Protein AF-A0A7W7ZF16-F1 (afdb_monomer_lite)

pLDDT: mean 73.8, std 10.16, range [44.53, 91.06]

Sequence (62 aa):
MTEGPQEVTEGGKDAVVIVSKKEWLERAEPKQSMAEFLLNSPLRDSDLELPSRKWKTRPLKF

Organism: NCBI:txid474949

Foldseek 3Di:
DDPDWDFDDDPNHGDDTDDDPVVCVVVVPPPDDPVVCQVPDPCVVPPDDDPDDPDPPDDDDD

Secondary structure (DSSP, 8-state):
---SPEEEEETTEEEEEE--HHHHHHH-S-SS-HHHHHHT-TTTT-----------PPP---

Structure (mmCIF, N/CA/C/O backbone):
data_AF-A0A7W7ZF16-F1
#
_entry.id   AF-A0A7W7ZF16-F1
#
loop_
_atom_site.group_PDB
_atom_site.id
_atom_site.type_symbol
_atom_site.label_atom_id
_atom_site.label_alt_id
_atom_site.label_comp_id
_atom_site.label_asym_id
_atom_site.label_entity_id
_atom_site.label_seq_id
_atom_site.pdbx_PDB_ins_code
_atom_site.Cartn_x
_atom_site.Cartn_y
_atom_site.Cartn_z
_atom_site.occupancy
_atom_site.B_iso_or_equiv
_atom_site.auth_seq_id
_atom_site.auth_comp_id
_atom_site.auth_asym_id
_atom_site.auth_atom_id
_atom_site.pdbx_PDB_model_num
ATOM 1 N N . MET A 1 1 ? -20.283 14.105 16.065 1.00 44.53 1 MET A N 1
ATOM 2 C CA . MET A 1 1 ? -18.922 13.575 16.281 1.00 44.53 1 MET A CA 1
ATOM 3 C C . MET A 1 1 ? -18.385 13.217 14.913 1.00 44.53 1 MET A C 1
ATOM 5 O O . MET A 1 1 ? -19.099 12.557 14.175 1.00 44.53 1 MET A O 1
ATOM 9 N N . THR A 1 2 ? -17.232 13.752 14.528 1.00 50.06 2 THR A N 1
ATOM 10 C CA . THR A 1 2 ? -16.634 13.502 13.212 1.00 50.06 2 THR A CA 1
ATOM 11 C C . THR A 1 2 ? -16.029 12.100 13.238 1.00 50.06 2 THR A C 1
ATOM 13 O O . THR A 1 2 ? -15.038 11.876 13.926 1.00 50.06 2 THR A O 1
ATOM 16 N N . GLU A 1 3 ? -16.677 11.135 12.590 1.00 63.75 3 GLU A N 1
ATOM 17 C CA . GLU A 1 3 ? -16.158 9.770 12.470 1.00 63.75 3 GLU A CA 1
ATOM 18 C C . GLU A 1 3 ? -15.148 9.727 11.323 1.00 63.75 3 GLU A C 1
ATOM 20 O O . GLU A 1 3 ? -15.514 9.846 10.156 1.00 63.75 3 GLU A O 1
ATOM 25 N N . GLY A 1 4 ? -13.865 9.603 11.654 1.00 66.69 4 GLY A N 1
ATOM 26 C CA . GLY A 1 4 ? -12.807 9.461 10.664 1.00 66.69 4 GLY A CA 1
ATOM 27 C C . GLY A 1 4 ? -11.409 9.578 11.272 1.00 66.69 4 GLY A C 1
ATOM 28 O O . GLY A 1 4 ? -11.270 10.039 12.409 1.00 66.69 4 GLY A O 1
ATOM 29 N N . PRO A 1 5 ? -10.370 9.149 10.540 1.00 71.69 5 PRO A N 1
ATOM 30 C CA . PRO A 1 5 ? -8.990 9.327 10.960 1.00 71.69 5 PRO A CA 1
ATOM 31 C C . PRO A 1 5 ? -8.664 10.808 11.146 1.00 71.69 5 PRO A C 1
ATOM 33 O O . PRO A 1 5 ? -9.117 11.655 10.377 1.00 71.69 5 PRO A O 1
ATOM 36 N N . GLN A 1 6 ? -7.856 11.120 12.156 1.00 75.25 6 GLN A N 1
ATOM 37 C CA . GLN A 1 6 ? -7.347 12.476 12.318 1.00 75.25 6 GLN A CA 1
ATOM 38 C C . GLN A 1 6 ? -6.026 12.619 11.563 1.00 75.25 6 GLN A C 1
ATOM 40 O O . GLN A 1 6 ? -5.072 11.878 11.817 1.00 75.25 6 GLN A O 1
ATOM 45 N N . GLU A 1 7 ? -5.973 13.594 10.661 1.00 69.00 7 GLU A N 1
ATOM 46 C CA . GLU A 1 7 ? -4.769 13.958 9.918 1.00 69.00 7 GLU A CA 1
ATOM 47 C C . GLU A 1 7 ? -3.947 14.982 10.709 1.00 69.00 7 GLU A C 1
ATOM 49 O O . GLU A 1 7 ? -4.470 15.989 11.196 1.00 69.00 7 GLU A O 1
ATOM 54 N N . VAL A 1 8 ? -2.647 14.719 10.855 1.00 70.00 8 VAL A N 1
ATOM 55 C CA . VAL A 1 8 ? -1.680 15.648 11.449 1.00 70.00 8 VAL A CA 1
ATOM 56 C C . VAL A 1 8 ? -0.636 15.995 10.389 1.00 70.00 8 VAL A C 1
ATOM 58 O O . VAL A 1 8 ? 0.051 15.118 9.860 1.00 70.00 8 VAL A O 1
ATOM 61 N N . THR A 1 9 ? -0.510 17.285 10.081 1.00 70.25 9 THR A N 1
ATOM 62 C CA . THR A 1 9 ? 0.472 17.813 9.123 1.00 70.25 9 THR A CA 1
ATOM 63 C C . THR A 1 9 ? 1.719 18.332 9.836 1.00 70.25 9 THR A C 1
ATOM 65 O O . THR A 1 9 ? 1.598 19.063 10.820 1.00 70.25 9 THR A O 1
ATOM 68 N N . GLU A 1 10 ? 2.909 18.066 9.295 1.00 61.34 10 GLU A N 1
ATOM 69 C CA . GLU A 1 10 ? 4.161 18.716 9.707 1.00 61.34 10 GLU A CA 1
ATOM 70 C C . GLU A 1 10 ? 4.604 19.672 8.589 1.00 61.34 10 GLU A C 1
ATOM 72 O O . GLU A 1 10 ? 4.848 19.257 7.456 1.00 61.34 10 GLU A O 1
ATOM 77 N N . GLY A 1 11 ? 4.651 20.980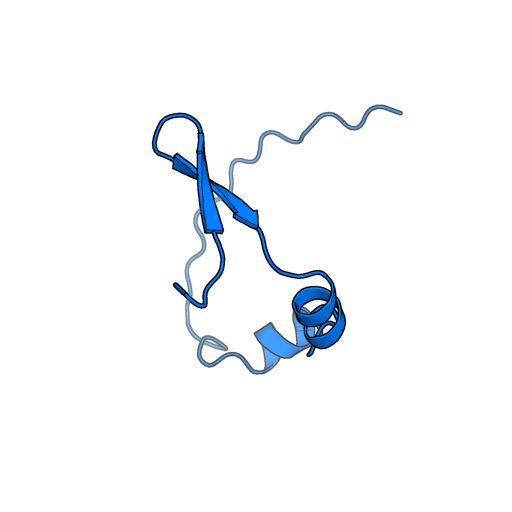 8.866 1.00 68.25 11 GLY A N 1
ATOM 78 C CA . GLY A 1 11 ? 5.076 21.979 7.872 1.00 68.25 11 GLY A CA 1
ATOM 79 C C . GLY A 1 11 ? 4.213 22.031 6.601 1.00 68.25 11 GLY A C 1
ATOM 80 O O . GLY A 1 11 ? 4.730 22.333 5.527 1.00 68.25 11 GLY A O 1
ATOM 81 N N . GLY A 1 12 ? 2.919 21.704 6.706 1.00 63.97 12 GLY A N 1
ATOM 82 C CA . GLY A 1 12 ? 1.981 21.691 5.576 1.00 63.97 12 GLY A CA 1
ATOM 83 C C . GLY A 1 12 ? 2.099 20.473 4.654 1.00 63.97 12 GLY A C 1
ATOM 84 O O . GLY A 1 12 ? 1.547 20.497 3.558 1.00 63.97 12 GLY A O 1
ATOM 85 N N . LYS A 1 13 ? 2.824 19.427 5.071 1.00 57.97 13 LYS A N 1
ATOM 86 C CA . LYS A 1 13 ? 2.914 18.140 4.370 1.00 57.97 13 LYS A CA 1
ATOM 87 C C . LYS A 1 13 ? 2.316 17.036 5.235 1.00 57.97 13 LYS A C 1
ATOM 89 O O . LYS A 1 13 ? 2.447 17.073 6.462 1.00 57.97 13 LYS A O 1
ATOM 94 N N . ASP A 1 14 ? 1.687 16.065 4.588 1.00 55.38 14 ASP A N 1
ATOM 95 C CA . ASP A 1 14 ? 1.091 14.907 5.253 1.00 55.38 14 ASP A CA 1
ATOM 96 C C . ASP A 1 14 ? 2.174 14.152 6.028 1.00 55.38 14 ASP A C 1
ATOM 98 O O . ASP A 1 14 ? 3.164 13.700 5.444 1.00 55.38 14 ASP A O 1
ATOM 102 N N . ALA A 1 15 ? 2.016 14.062 7.351 1.00 58.25 15 ALA A N 1
ATOM 103 C CA . ALA A 1 15 ? 3.033 13.487 8.226 1.00 58.25 15 ALA A CA 1
ATOM 104 C C . ALA A 1 15 ? 2.545 12.201 8.901 1.00 58.25 15 ALA A C 1
ATOM 106 O O . ALA A 1 15 ? 3.237 11.184 8.829 1.00 58.25 15 ALA A O 1
ATOM 107 N N . VAL A 1 16 ? 1.364 12.214 9.539 1.00 65.75 16 VAL A N 1
ATOM 108 C CA . VAL A 1 16 ? 0.830 11.053 10.278 1.00 65.75 16 VAL A CA 1
ATOM 109 C C . VAL A 1 16 ? -0.704 11.030 10.259 1.00 65.75 16 VAL A C 1
ATOM 111 O O . VAL A 1 16 ? -1.350 12.069 10.385 1.00 65.75 16 VAL A O 1
ATOM 114 N N . VAL A 1 17 ? -1.283 9.826 10.169 1.00 68.94 17 VAL A N 1
ATOM 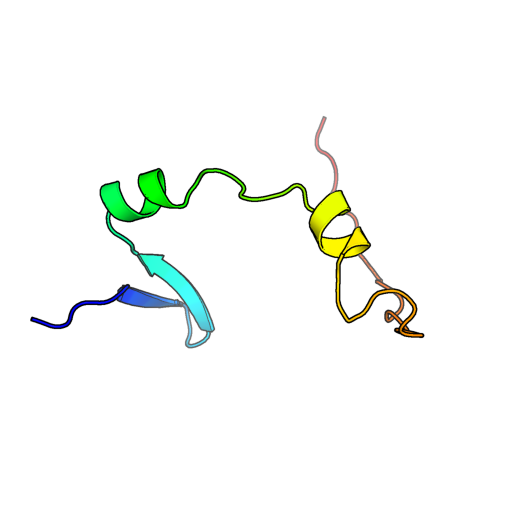115 C CA . VAL A 1 17 ? -2.722 9.565 10.349 1.00 68.94 17 VAL A CA 1
ATOM 116 C C . VAL A 1 17 ? -2.938 8.783 11.648 1.00 68.94 17 VAL A C 1
ATOM 118 O O . VAL A 1 17 ? -2.320 7.738 11.852 1.00 68.94 17 VAL A O 1
ATOM 121 N N . ILE A 1 18 ? -3.814 9.277 12.529 1.00 75.50 18 ILE A N 1
ATOM 122 C CA . ILE A 1 18 ? -4.172 8.620 13.796 1.00 75.50 18 ILE A CA 1
ATOM 123 C C . ILE A 1 18 ? -5.486 7.856 13.612 1.00 75.50 18 ILE A C 1
ATOM 125 O O . ILE A 1 18 ? -6.515 8.445 13.281 1.00 75.50 18 ILE A O 1
ATOM 129 N N . VAL A 1 19 ? -5.451 6.547 13.869 1.00 77.31 19 VAL A N 1
ATOM 130 C CA . VAL A 1 19 ? -6.615 5.645 13.827 1.00 77.31 19 VAL A CA 1
ATOM 131 C C . VAL A 1 19 ? -6.786 4.906 15.152 1.00 77.31 19 VAL A C 1
ATOM 133 O O . VAL A 1 19 ? -5.843 4.772 15.938 1.00 77.31 19 VAL A O 1
ATOM 136 N N . SER A 1 20 ? -7.997 4.408 15.417 1.00 77.25 20 SER A N 1
ATOM 137 C CA . SER A 1 20 ? -8.258 3.625 16.627 1.00 77.25 20 SER A CA 1
ATOM 138 C C . SER A 1 20 ? -7.497 2.292 16.600 1.00 77.25 20 SER A C 1
ATOM 140 O O . SER A 1 20 ? -7.363 1.649 15.559 1.00 77.25 20 SER A O 1
ATOM 142 N N . LYS A 1 21 ? -7.030 1.824 17.765 1.00 72.75 21 LYS A N 1
ATOM 143 C CA . LYS A 1 21 ? -6.297 0.548 17.869 1.00 72.75 21 LYS A CA 1
ATOM 144 C C . LYS A 1 21 ? -7.119 -0.646 17.365 1.00 72.75 21 LYS A C 1
ATOM 146 O O . LYS A 1 21 ? -6.556 -1.563 16.780 1.00 72.75 21 LYS A O 1
ATOM 151 N N . LYS A 1 22 ? -8.437 -0.629 17.588 1.00 79.06 22 LYS A N 1
ATOM 152 C CA . LYS A 1 22 ? -9.364 -1.667 17.118 1.00 79.06 22 LYS A CA 1
ATOM 153 C C . LYS A 1 22 ? -9.391 -1.728 15.589 1.00 79.06 22 LYS A C 1
ATOM 155 O O . LYS A 1 22 ? -9.185 -2.794 15.026 1.00 79.06 22 LYS A O 1
ATOM 160 N N . GLU A 1 23 ? -9.565 -0.579 14.942 1.00 75.62 23 GLU A N 1
ATOM 161 C CA . GLU A 1 23 ? -9.578 -0.472 13.481 1.00 75.62 23 GLU A CA 1
ATOM 162 C C . GLU A 1 23 ? -8.233 -0.865 12.863 1.00 75.62 23 GLU A C 1
ATOM 164 O O . GLU A 1 23 ? -8.196 -1.548 11.841 1.00 75.62 23 GLU A O 1
ATOM 169 N N . TRP A 1 24 ? -7.126 -0.482 13.508 1.00 80.38 24 TRP A N 1
ATOM 170 C CA . TRP A 1 24 ? -5.801 -0.924 13.093 1.00 80.38 24 TRP A CA 1
ATOM 171 C C . TRP A 1 24 ? -5.687 -2.446 13.147 1.00 80.38 24 TRP A C 1
ATOM 173 O O . TRP A 1 24 ? -5.326 -3.052 12.153 1.00 80.38 24 TRP A O 1
ATOM 183 N N . LEU A 1 25 ? -6.040 -3.085 14.264 1.00 76.31 25 LEU A N 1
ATOM 184 C CA . LEU A 1 25 ? -5.930 -4.541 14.408 1.00 76.31 25 LEU A CA 1
ATOM 185 C C . LEU A 1 25 ? -6.844 -5.315 13.445 1.00 76.31 25 LEU A C 1
ATOM 187 O O . LEU A 1 25 ? -6.439 -6.360 12.950 1.00 76.31 25 LEU A O 1
ATOM 191 N N . GLU A 1 26 ? -8.029 -4.791 13.126 1.00 77.94 26 GLU A N 1
ATOM 192 C CA . GLU A 1 26 ? -8.937 -5.385 12.130 1.00 77.94 26 GLU A CA 1
ATOM 193 C C . GLU A 1 26 ? -8.405 -5.281 10.686 1.00 77.94 26 GLU A C 1
ATOM 195 O O . GLU A 1 26 ? -8.806 -6.061 9.822 1.00 77.94 26 GLU A O 1
ATOM 200 N N . ARG A 1 27 ? -7.509 -4.325 10.398 1.00 70.44 27 ARG A N 1
ATOM 201 C CA . ARG A 1 27 ? -6.982 -4.047 9.045 1.00 70.44 27 ARG A CA 1
ATOM 202 C C . ARG A 1 27 ? -5.483 -4.317 8.876 1.00 70.44 27 ARG A C 1
ATOM 204 O O . ARG A 1 27 ? -5.002 -4.256 7.748 1.00 70.44 27 ARG A O 1
ATOM 211 N N . ALA A 1 28 ? -4.757 -4.580 9.964 1.00 68.50 28 ALA A N 1
ATOM 212 C CA . ALA A 1 28 ? -3.300 -4.730 9.991 1.00 68.50 28 ALA A CA 1
ATOM 213 C C . ALA A 1 28 ? -2.813 -6.068 9.428 1.00 68.50 28 ALA A C 1
ATOM 215 O O . ALA A 1 28 ? -1.632 -6.193 9.111 1.00 68.50 28 ALA A O 1
ATOM 216 N N . GLU A 1 29 ? -3.700 -7.053 9.288 1.00 66.56 29 GLU A N 1
ATOM 217 C CA . GLU A 1 29 ? -3.398 -8.279 8.555 1.00 66.56 29 GLU A CA 1
ATOM 218 C C . GLU A 1 29 ? -3.150 -7.926 7.077 1.00 66.56 29 GLU A C 1
ATOM 220 O O . GLU A 1 29 ? -4.042 -7.373 6.415 1.00 66.56 29 GLU A O 1
ATOM 225 N N . PRO A 1 30 ? -1.955 -8.213 6.525 1.00 62.03 30 PRO A N 1
ATOM 226 C CA . PRO A 1 30 ? -1.693 -7.999 5.112 1.00 62.03 30 PRO A CA 1
ATOM 227 C C . PRO A 1 30 ? -2.648 -8.878 4.303 1.00 62.03 30 PRO A C 1
ATOM 229 O O . PRO A 1 30 ? -2.495 -10.093 4.253 1.00 62.03 30 PRO A O 1
ATOM 232 N N . LYS A 1 31 ? -3.645 -8.263 3.659 1.00 71.19 31 LYS A N 1
ATOM 233 C CA . LYS A 1 31 ? -4.689 -8.985 2.909 1.00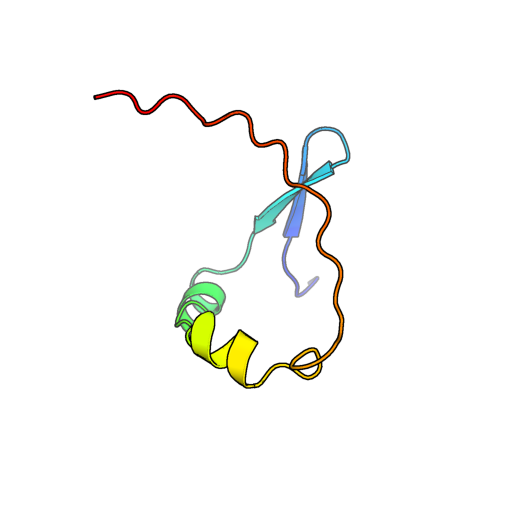 71.19 31 LYS A CA 1
ATOM 234 C C . LYS A 1 31 ? -4.148 -9.851 1.764 1.00 71.19 31 LYS A C 1
ATOM 236 O O . LYS A 1 31 ? -4.873 -10.696 1.259 1.00 71.19 31 LYS A O 1
ATOM 241 N N . GLN A 1 32 ? -2.930 -9.572 1.309 1.00 69.62 32 GLN A N 1
ATOM 242 C CA . GLN A 1 32 ? -2.245 -10.233 0.201 1.00 69.62 32 GLN A CA 1
ATOM 243 C C . GLN A 1 32 ? -0.770 -9.824 0.225 1.00 69.62 32 GLN A C 1
ATOM 245 O O . GLN A 1 32 ? -0.426 -8.731 0.691 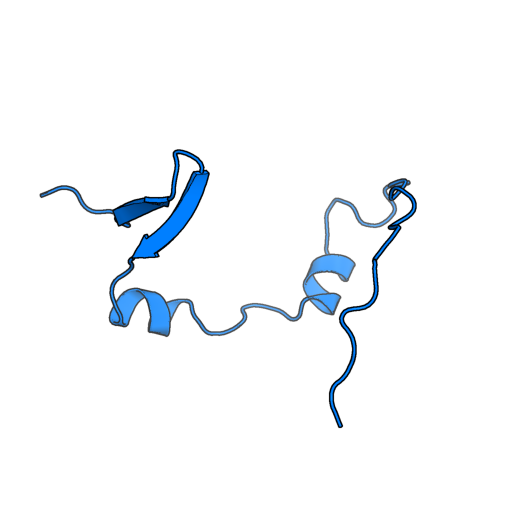1.00 69.62 32 GLN A O 1
ATOM 250 N N . SER A 1 33 ? 0.118 -10.689 -0.266 1.00 82.94 33 SER A N 1
ATOM 251 C CA . SER A 1 33 ? 1.529 -10.316 -0.398 1.00 82.94 33 SER A CA 1
ATOM 252 C C . SER A 1 33 ? 1.700 -9.237 -1.474 1.00 82.94 33 SER A C 1
ATOM 254 O O . SER A 1 33 ? 0.947 -9.193 -2.446 1.00 82.94 33 SER A O 1
ATOM 256 N N . MET A 1 34 ? 2.719 -8.379 -1.348 1.00 77.88 34 MET A N 1
ATOM 257 C CA . MET A 1 34 ? 3.036 -7.397 -2.399 1.00 77.88 34 MET A CA 1
ATOM 258 C C . MET A 1 34 ? 3.260 -8.081 -3.758 1.00 77.88 34 MET A C 1
ATOM 260 O O . MET A 1 34 ? 2.842 -7.564 -4.788 1.00 77.88 34 MET A O 1
ATOM 264 N N . ALA A 1 35 ? 3.887 -9.262 -3.762 1.00 83.81 35 ALA A N 1
ATOM 265 C CA . ALA A 1 35 ? 4.094 -10.041 -4.978 1.00 83.81 35 ALA A CA 1
ATOM 266 C C . ALA A 1 35 ? 2.761 -10.455 -5.621 1.00 83.81 35 ALA A C 1
ATOM 268 O O . ALA A 1 35 ? 2.572 -10.273 -6.817 1.00 83.81 35 ALA A O 1
ATOM 269 N N . GLU A 1 36 ? 1.824 -10.961 -4.824 1.00 85.38 36 GLU A N 1
ATOM 270 C CA . GLU A 1 36 ? 0.497 -11.385 -5.276 1.00 85.38 36 GLU A CA 1
ATOM 271 C C . GLU A 1 36 ? -0.362 -10.215 -5.771 1.00 85.38 36 GLU A C 1
ATOM 273 O O . GLU A 1 36 ? -1.015 -10.329 -6.807 1.00 85.38 36 GLU A O 1
ATOM 278 N N . PHE A 1 37 ? -0.291 -9.065 -5.098 1.00 86.38 37 PHE A N 1
ATOM 279 C CA . PHE A 1 37 ? -0.931 -7.833 -5.556 1.00 86.38 37 PHE A CA 1
ATOM 280 C C . PHE A 1 37 ? -0.401 -7.398 -6.927 1.00 86.38 37 PHE A C 1
ATOM 282 O O . PHE A 1 37 ? -1.179 -7.113 -7.833 1.00 86.38 37 PHE A O 1
ATOM 289 N N . LEU A 1 38 ? 0.925 -7.371 -7.099 1.00 85.56 38 LEU A N 1
ATOM 290 C CA . LEU A 1 38 ? 1.544 -6.982 -8.367 1.00 85.56 38 LEU A CA 1
ATOM 291 C C . LEU A 1 38 ? 1.243 -7.993 -9.480 1.00 85.56 38 LEU A C 1
ATOM 293 O O . LEU A 1 38 ? 1.008 -7.592 -10.617 1.00 85.56 38 LEU A O 1
ATOM 297 N N . LEU A 1 39 ? 1.194 -9.289 -9.156 1.00 87.44 39 LEU A N 1
ATOM 298 C CA . LEU A 1 39 ? 0.833 -10.343 -10.103 1.00 87.44 39 LEU A CA 1
ATOM 299 C C . LEU A 1 39 ? -0.611 -10.206 -10.605 1.00 87.44 39 LEU A C 1
ATOM 301 O O . LEU A 1 39 ? -0.845 -10.458 -11.782 1.00 87.44 39 LEU A O 1
ATOM 305 N N . ASN A 1 40 ? -1.549 -9.806 -9.746 1.00 91.06 40 ASN A N 1
ATOM 306 C CA . ASN A 1 40 ? -2.968 -9.641 -10.087 1.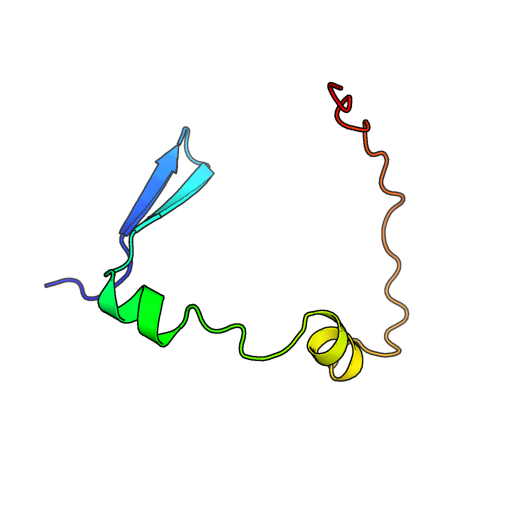00 91.06 40 ASN A CA 1
ATOM 307 C C . ASN A 1 40 ? -3.347 -8.187 -10.419 1.00 91.06 40 ASN A C 1
ATOM 309 O O . ASN A 1 40 ? -4.529 -7.852 -10.510 1.00 91.06 40 ASN A O 1
ATOM 313 N N . SER A 1 41 ? -2.358 -7.306 -10.564 1.00 86.62 41 SER A N 1
ATOM 314 C CA . SER A 1 41 ? -2.591 -5.886 -10.798 1.00 86.62 41 SER A CA 1
ATOM 315 C C . SER A 1 41 ? -3.211 -5.647 -12.181 1.00 86.62 41 SER A C 1
ATOM 317 O O . SER A 1 41 ? -2.729 -6.209 -13.162 1.00 86.62 41 SER A O 1
ATOM 319 N N . PRO A 1 42 ? -4.188 -4.732 -12.317 1.00 88.56 42 PRO A N 1
ATOM 320 C CA . PRO A 1 42 ? -4.650 -4.235 -13.618 1.00 88.56 42 PRO A CA 1
ATOM 321 C C . PRO A 1 42 ? -3.551 -3.562 -14.455 1.00 88.56 42 PRO A C 1
ATOM 323 O O . PRO A 1 42 ? -3.733 -3.343 -15.646 1.00 88.56 42 PRO A O 1
ATOM 326 N N . LEU A 1 43 ? -2.427 -3.206 -13.825 1.00 88.19 43 LEU A N 1
ATOM 327 C CA . LEU A 1 43 ? -1.236 -2.670 -14.485 1.00 88.19 43 LEU A CA 1
ATOM 328 C C . LEU A 1 43 ? -0.238 -3.766 -14.880 1.00 88.19 43 LEU A C 1
ATOM 330 O O . LEU A 1 43 ? 0.851 -3.460 -15.367 1.00 88.19 43 LEU A O 1
ATOM 334 N N . ARG A 1 44 ? -0.559 -5.043 -14.655 1.00 87.75 44 ARG A N 1
ATOM 335 C CA . ARG A 1 44 ? 0.243 -6.142 -15.185 1.00 87.75 44 ARG A CA 1
ATOM 336 C C . ARG A 1 44 ? 0.269 -6.035 -16.708 1.00 87.75 44 ARG A C 1
ATOM 338 O O . ARG A 1 44 ? -0.755 -5.757 -17.322 1.00 87.75 44 ARG A O 1
ATOM 345 N N . ASP A 1 45 ? 1.452 -6.210 -17.288 1.00 86.75 45 ASP A N 1
ATOM 346 C CA . ASP A 1 45 ? 1.693 -6.098 -18.731 1.00 86.75 45 ASP A CA 1
ATOM 347 C C . ASP A 1 45 ? 1.393 -4.701 -19.312 1.00 86.75 45 ASP A C 1
ATOM 349 O O . ASP A 1 45 ? 1.457 -4.497 -20.523 1.00 86.75 45 ASP A O 1
ATOM 353 N N . SER A 1 46 ? 1.125 -3.711 -18.450 1.00 87.75 46 SER A N 1
ATOM 354 C CA . SER A 1 46 ? 1.257 -2.311 -18.833 1.00 87.75 46 SER A CA 1
ATOM 355 C C . SER A 1 46 ? 2.746 -2.013 -19.002 1.00 87.75 46 SER A C 1
ATOM 357 O O . SER A 1 46 ? 3.556 -2.385 -18.151 1.00 87.75 46 SER A O 1
ATOM 359 N N . ASP A 1 47 ? 3.113 -1.379 -20.113 1.00 88.69 47 ASP A N 1
ATOM 360 C CA . ASP A 1 47 ? 4.495 -1.008 -20.441 1.00 88.69 47 ASP A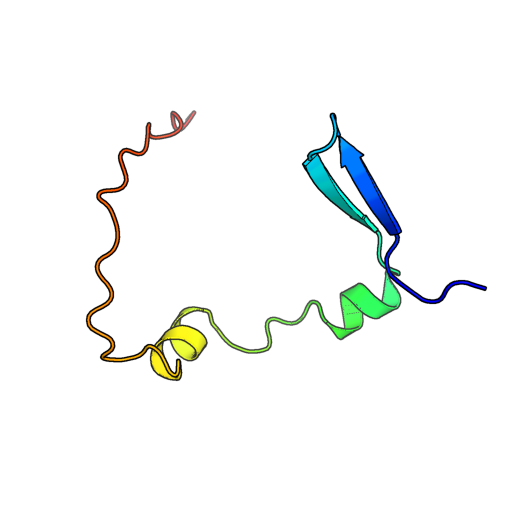 CA 1
ATOM 361 C C . ASP A 1 47 ? 4.941 0.198 -19.595 1.00 88.69 47 ASP A C 1
ATOM 363 O O . ASP A 1 47 ? 5.190 1.303 -20.075 1.00 88.69 47 ASP A O 1
ATOM 367 N N . LEU A 1 48 ? 4.896 0.020 -18.273 1.00 84.31 48 LEU A N 1
ATOM 368 C CA . LEU A 1 48 ? 5.109 1.077 -17.306 1.00 84.31 48 LEU A CA 1
ATOM 369 C C . LEU A 1 48 ? 6.604 1.387 -17.218 1.00 84.31 48 LEU A C 1
ATOM 371 O O . LEU A 1 48 ? 7.372 0.685 -16.557 1.00 84.31 48 LEU A O 1
ATOM 375 N N . GLU A 1 49 ? 7.012 2.486 -17.841 1.00 85.62 49 GLU A N 1
ATOM 376 C CA . GLU A 1 49 ? 8.374 2.984 -17.708 1.00 85.62 49 GLU A CA 1
ATOM 377 C C . GLU A 1 49 ? 8.597 3.570 -16.308 1.00 85.62 49 GLU A C 1
ATOM 379 O O . GLU A 1 49 ? 8.061 4.617 -15.935 1.00 85.62 49 GLU A O 1
ATOM 384 N N . LEU A 1 50 ? 9.415 2.891 -15.505 1.00 80.44 50 LEU A N 1
ATOM 385 C CA . LEU A 1 50 ? 9.839 3.416 -14.214 1.00 80.44 50 LEU A CA 1
ATOM 386 C C . LEU A 1 50 ? 11.054 4.337 -14.401 1.00 80.44 50 LEU A C 1
ATOM 388 O O . LEU A 1 50 ? 12.044 3.934 -15.018 1.00 80.44 50 LEU A O 1
ATOM 392 N N . PRO A 1 51 ? 11.045 5.556 -13.830 1.00 80.81 51 PRO A N 1
ATOM 393 C CA . PRO A 1 51 ? 12.189 6.449 -13.923 1.00 80.81 51 PRO A CA 1
ATOM 394 C C . PRO A 1 51 ? 13.411 5.834 -13.235 1.00 80.81 51 PRO A C 1
ATOM 396 O O . PRO A 1 51 ? 13.304 5.190 -12.187 1.00 80.81 51 PRO A O 1
ATOM 399 N N . SER A 1 52 ? 14.598 6.090 -13.795 1.00 78.69 52 SER A N 1
ATOM 400 C CA . SER A 1 52 ? 15.870 5.685 -13.188 1.00 78.69 52 SER A CA 1
ATOM 401 C C . SER A 1 52 ? 15.957 6.196 -11.750 1.00 78.69 52 SER A C 1
ATOM 403 O O . SER A 1 52 ? 16.011 7.402 -11.481 1.00 78.69 52 SER A O 1
ATOM 405 N N . ARG A 1 53 ? 15.963 5.264 -10.797 1.00 71.06 53 ARG A N 1
ATOM 406 C CA . ARG A 1 53 ? 15.969 5.601 -9.381 1.00 71.06 53 ARG A CA 1
ATOM 407 C C . ARG A 1 53 ? 17.404 5.857 -8.932 1.00 71.06 53 ARG A C 1
ATOM 409 O O . ARG A 1 53 ? 18.133 4.942 -8.560 1.00 71.06 53 ARG A O 1
ATOM 416 N N . LYS A 1 54 ? 17.812 7.130 -8.943 1.00 71.31 54 LYS A N 1
ATOM 417 C CA . LYS A 1 54 ? 19.062 7.596 -8.316 1.00 71.31 54 LYS A CA 1
ATOM 418 C C . LYS A 1 54 ? 18.926 7.558 -6.793 1.00 71.31 54 LYS A C 1
ATOM 420 O O . LYS A 1 54 ? 18.798 8.590 -6.137 1.00 71.31 54 LYS A O 1
ATOM 425 N N . TRP A 1 55 ? 18.906 6.367 -6.207 1.00 65.94 55 TRP A N 1
ATOM 426 C CA . TRP A 1 55 ? 19.009 6.255 -4.761 1.00 65.94 55 TRP A CA 1
ATOM 427 C C . TRP A 1 55 ? 20.420 6.622 -4.311 1.00 65.94 55 TRP A C 1
ATOM 429 O O . TRP A 1 55 ? 21.396 6.014 -4.742 1.00 65.94 55 TRP A O 1
ATOM 439 N N . LYS A 1 56 ? 20.523 7.557 -3.366 1.00 64.50 56 LYS A N 1
ATOM 440 C CA . LYS A 1 56 ? 21.644 7.539 -2.428 1.00 64.50 56 LYS A CA 1
ATOM 441 C C . LYS A 1 56 ? 21.368 6.378 -1.480 1.00 64.50 56 LYS A C 1
ATOM 443 O O . LYS A 1 56 ? 20.388 6.423 -0.735 1.00 64.50 56 LYS A O 1
ATOM 448 N N . THR A 1 57 ? 22.156 5.312 -1.562 1.00 70.44 57 THR A N 1
ATOM 449 C CA . THR A 1 57 ? 22.100 4.228 -0.581 1.00 70.44 57 THR A CA 1
ATOM 450 C C . THR A 1 57 ? 22.245 4.836 0.813 1.00 70.44 57 THR A C 1
ATOM 452 O O . THR A 1 57 ? 23.147 5.636 1.067 1.00 70.44 57 THR A O 1
ATOM 455 N N . ARG A 1 58 ? 21.310 4.524 1.719 1.00 70.25 58 ARG A N 1
ATOM 456 C CA . ARG A 1 58 ? 21.500 4.860 3.133 1.00 70.25 58 ARG A CA 1
ATOM 457 C C . ARG A 1 58 ? 22.691 4.031 3.621 1.00 70.25 58 ARG A C 1
ATOM 459 O O . ARG A 1 58 ? 22.690 2.827 3.364 1.00 70.25 58 ARG A O 1
ATOM 466 N N . PRO A 1 59 ? 23.704 4.631 4.266 1.00 67.06 59 PRO A N 1
ATOM 467 C CA . PRO A 1 59 ? 24.843 3.866 4.748 1.00 67.06 59 PRO A CA 1
ATOM 468 C C . PRO A 1 59 ? 24.347 2.818 5.748 1.00 67.06 59 PRO A C 1
ATOM 470 O O . PRO A 1 59 ? 23.693 3.160 6.735 1.00 67.06 59 PRO A O 1
ATOM 473 N N . LEU A 1 60 ? 24.633 1.546 5.465 1.00 75.69 60 LEU A N 1
ATOM 474 C CA . LEU A 1 60 ? 24.433 0.463 6.420 1.00 75.69 60 LEU A CA 1
ATOM 475 C C . LEU A 1 60 ? 25.479 0.646 7.519 1.00 75.69 60 LEU A C 1
ATOM 477 O O . LEU A 1 60 ? 26.678 0.570 7.257 1.00 75.69 60 LEU A O 1
ATOM 481 N N . LYS A 1 61 ? 25.023 0.959 8.731 1.00 67.50 61 LYS A N 1
ATOM 482 C CA . LYS A 1 61 ? 25.878 0.913 9.915 1.00 67.50 61 LYS A CA 1
ATOM 483 C C . LYS A 1 61 ? 25.907 -0.537 10.393 1.00 67.50 61 LYS A C 1
ATOM 485 O O . LYS A 1 61 ? 24.850 -1.065 10.737 1.00 67.50 61 LYS A O 1
ATOM 490 N N . PHE A 1 62 ? 27.087 -1.148 10.328 1.00 65.75 62 PHE A N 1
ATOM 491 C CA . PHE A 1 62 ? 27.411 -2.387 11.033 1.00 65.75 62 PHE A CA 1
ATOM 492 C C . PHE A 1 62 ? 27.762 -2.070 12.487 1.00 65.75 62 PHE A C 1
ATOM 494 O O . PHE A 1 62 ? 28.308 -0.963 12.718 1.00 65.75 62 PHE A O 1
#

Radius of gyration: 18.07 Å; chains: 1; bounding box: 46×33×38 Å